Protein AF-A0A5C7GR73-F1 (afdb_monomer_lite)

Foldseek 3Di:
DDPVVVPDDDDDDPDQLVQLQCCLVVVDPNDDGDHDPVSCVVSVHDDPDPPNDDD

Secondary structure (DSSP, 8-state):
--GGGTTPPP---S-HHHHHHHHHHH--TT------HHHHHHHT---S-S-----

InterPro domains:
  IPR001086 Prephenate dehydratase [PF00800] (6-53)
  IPR001086 Prephenate dehydratase [PS51171] (1-55)

Organism: NCBI:txid1000413

pLDDT: mean 87.57, std 8.8, range [55.56, 94.94]

Sequence (55 aa):
MTLSKLGIIRVSADDTAGAAQKVASSGEIDTGAVASARTAKIYGLDVLAEKIQVL

Structure (mmCIF, N/CA/C/O backbone):
data_AF-A0A5C7GR73-F1
#
_entry.id   AF-A0A5C7GR73-F1
#
loop_
_atom_site.group_PDB
_atom_site.id
_atom_site.type_symbol
_atom_site.label_atom_id
_atom_site.label_alt_id
_atom_site.label_comp_id
_atom_site.label_asym_id
_atom_site.label_entity_id
_atom_site.label_seq_id
_atom_site.pdbx_PDB_ins_code
_atom_site.Cartn_x
_atom_site.Cartn_y
_atom_site.Cartn_z
_atom_site.occupancy
_atom_site.B_iso_or_equiv
_atom_site.auth_seq_id
_atom_site.auth_comp_id
_atom_site.auth_asym_id
_atom_site.auth_atom_id
_atom_site.pdbx_PDB_model_num
ATOM 1 N N . MET A 1 1 ? -6.652 0.014 -13.148 1.00 55.56 1 MET A N 1
ATOM 2 C CA . MET A 1 1 ? -7.732 0.789 -12.491 1.00 55.56 1 MET A CA 1
ATOM 3 C C . MET A 1 1 ? -7.153 2.116 -12.030 1.00 55.56 1 MET A C 1
ATOM 5 O O . MET A 1 1 ? -6.060 2.110 -11.488 1.00 55.56 1 MET A O 1
ATOM 9 N N . THR A 1 2 ? -7.835 3.238 -12.252 1.00 64.75 2 THR A N 1
ATOM 10 C CA . THR A 1 2 ? -7.387 4.560 -11.782 1.00 64.75 2 THR A CA 1
ATOM 11 C C . THR A 1 2 ? -7.885 4.822 -10.361 1.00 64.75 2 THR A C 1
ATOM 13 O O . THR A 1 2 ? -9.080 4.681 -10.102 1.00 64.75 2 THR A O 1
ATOM 16 N N . LEU A 1 3 ? -7.000 5.274 -9.458 1.00 71.75 3 LEU A N 1
ATOM 17 C CA . LEU A 1 3 ? -7.349 5.629 -8.066 1.00 71.75 3 LEU A CA 1
ATOM 18 C C . LEU A 1 3 ? -8.536 6.602 -7.971 1.00 71.75 3 LEU A C 1
ATOM 20 O O . LEU A 1 3 ? -9.303 6.577 -7.017 1.00 71.75 3 LEU A O 1
ATOM 24 N N . SER A 1 4 ? -8.717 7.441 -8.991 1.00 71.69 4 SER A N 1
ATOM 25 C CA . SER A 1 4 ? -9.804 8.421 -9.108 1.00 71.69 4 SER A CA 1
ATOM 26 C C . SER A 1 4 ? -11.203 7.804 -9.048 1.00 71.69 4 SER A C 1
ATOM 28 O O . SER A 1 4 ? -12.163 8.510 -8.768 1.00 71.69 4 SER A O 1
ATOM 30 N N . LYS A 1 5 ? -11.326 6.505 -9.334 1.00 74.19 5 LYS A N 1
ATOM 31 C CA . LYS A 1 5 ? -12.608 5.805 -9.437 1.00 74.19 5 LYS A CA 1
ATOM 32 C C . LYS A 1 5 ? -12.993 5.045 -8.163 1.00 74.19 5 LYS A C 1
ATOM 34 O O . LYS A 1 5 ? -14.054 4.437 -8.135 1.00 74.19 5 LYS A O 1
ATOM 39 N N . LEU A 1 6 ? -12.140 5.080 -7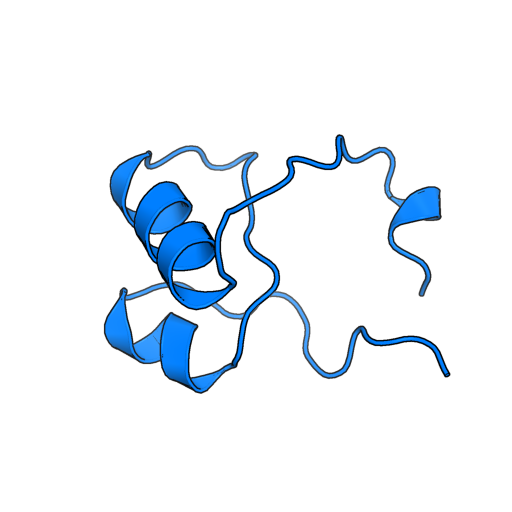.135 1.00 76.12 6 LEU A N 1
ATOM 40 C CA . LEU A 1 6 ? -12.302 4.322 -5.889 1.00 76.12 6 LEU A CA 1
ATOM 41 C C . LEU A 1 6 ? -12.955 5.126 -4.750 1.00 76.12 6 LEU A C 1
ATOM 43 O O . LEU A 1 6 ? -13.098 4.595 -3.658 1.00 76.12 6 LEU A O 1
ATOM 47 N N . GLY A 1 7 ? -13.333 6.393 -4.968 1.00 83.25 7 GLY A N 1
ATOM 48 C CA . GLY A 1 7 ? -13.947 7.224 -3.917 1.00 83.25 7 GLY A CA 1
ATOM 49 C C . GLY A 1 7 ? -13.008 7.571 -2.752 1.00 83.25 7 GLY A C 1
ATOM 50 O O . GLY A 1 7 ? -13.469 7.990 -1.698 1.00 83.25 7 GLY A O 1
ATOM 51 N N . ILE A 1 8 ? -11.699 7.395 -2.942 1.00 85.12 8 ILE A N 1
ATOM 52 C CA . ILE A 1 8 ? -10.660 7.630 -1.934 1.00 85.12 8 ILE A CA 1
ATOM 53 C C . ILE A 1 8 ? -10.175 9.081 -1.924 1.00 85.12 8 ILE A C 1
ATOM 55 O O . ILE A 1 8 ? -10.034 9.721 -2.973 1.00 85.12 8 ILE A O 1
ATOM 59 N N . ILE A 1 9 ? -9.844 9.570 -0.730 1.00 88.31 9 ILE A N 1
ATOM 60 C CA . ILE A 1 9 ? -9.176 10.857 -0.531 1.00 88.31 9 ILE A CA 1
ATOM 61 C C . ILE A 1 9 ? -7.678 10.660 -0.775 1.00 88.31 9 ILE A C 1
ATOM 63 O O . ILE A 1 9 ? -7.066 9.732 -0.252 1.00 88.31 9 ILE A O 1
ATOM 67 N N . ARG A 1 10 ? -7.072 11.525 -1.594 1.00 88.31 10 ARG A N 1
ATOM 68 C CA . ARG A 1 10 ? -5.626 11.483 -1.842 1.00 88.31 10 ARG A CA 1
ATOM 69 C C . ARG A 1 10 ? -4.915 12.374 -0.841 1.00 88.31 10 ARG A C 1
ATOM 71 O O . ARG A 1 10 ? -5.190 13.570 -0.790 1.00 88.31 10 ARG A O 1
ATOM 78 N N . VAL A 1 11 ? -3.974 11.794 -0.109 1.00 89.44 11 VAL A N 1
ATOM 79 C CA . VAL A 1 11 ? -3.121 12.513 0.834 1.00 89.44 11 VAL A CA 1
ATOM 80 C C . VAL A 1 11 ? -1.704 12.538 0.281 1.00 89.44 11 VAL A C 1
ATOM 82 O O . VAL A 1 11 ? -1.136 11.497 -0.049 1.00 89.44 11 VA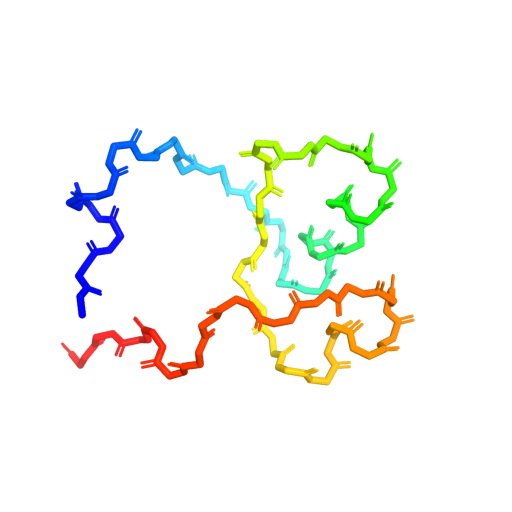L A O 1
ATOM 85 N N . SER A 1 12 ? -1.146 13.737 0.146 1.00 88.38 12 SER A N 1
ATOM 86 C CA . SER A 1 12 ? 0.247 13.922 -0.251 1.00 88.38 12 SER A CA 1
ATOM 87 C C . SER A 1 12 ? 1.167 13.498 0.893 1.00 88.38 12 SER A C 1
ATOM 89 O O . SER A 1 12 ? 0.946 13.879 2.041 1.00 88.38 12 SER A O 1
ATOM 91 N N . ALA A 1 13 ? 2.214 12.745 0.577 1.00 89.75 13 ALA A N 1
ATOM 92 C CA . ALA A 1 13 ? 3.275 12.392 1.511 1.00 89.75 13 ALA A CA 1
ATOM 93 C C . ALA A 1 13 ? 4.626 12.830 0.940 1.00 89.75 13 ALA A C 1
ATOM 95 O O . ALA A 1 13 ? 4.787 12.875 -0.280 1.00 89.75 13 ALA A O 1
ATOM 96 N N . ASP A 1 14 ? 5.577 13.133 1.823 1.00 90.00 14 ASP A N 1
ATOM 97 C CA . ASP A 1 14 ? 6.931 13.555 1.450 1.00 90.00 14 ASP A CA 1
ATOM 98 C C . ASP A 1 14 ? 7.650 12.490 0.610 1.00 90.00 14 ASP A C 1
ATOM 100 O O . ASP A 1 14 ? 8.303 12.800 -0.385 1.00 90.00 14 ASP A O 1
ATOM 104 N N . ASP A 1 15 ? 7.475 11.219 0.976 1.00 92.38 15 ASP A N 1
ATOM 105 C CA . ASP A 1 15 ? 7.988 10.076 0.236 1.00 92.38 15 ASP A CA 1
ATOM 106 C C . ASP A 1 15 ? 7.101 8.828 0.427 1.00 92.38 15 ASP A C 1
ATOM 108 O O . ASP A 1 15 ? 6.248 8.753 1.317 1.00 92.38 15 ASP A O 1
ATOM 112 N N . THR A 1 16 ? 7.290 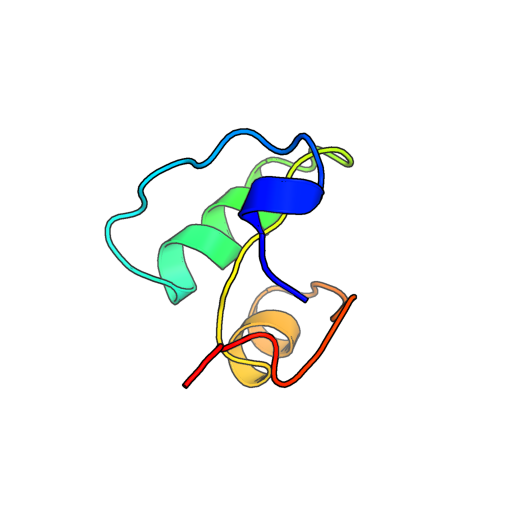7.826 -0.436 1.00 91.88 16 THR A N 1
ATOM 113 C CA . THR A 1 16 ? 6.460 6.607 -0.437 1.00 91.88 16 THR A CA 1
ATOM 114 C C . THR A 1 16 ? 6.735 5.672 0.745 1.00 91.88 16 THR A C 1
ATOM 116 O O . THR A 1 16 ? 5.829 4.967 1.190 1.00 91.88 16 THR A O 1
ATOM 119 N N . ALA A 1 17 ? 7.959 5.654 1.280 1.00 92.69 17 ALA A N 1
ATOM 120 C CA . ALA A 1 17 ? 8.300 4.840 2.443 1.00 92.69 17 ALA A CA 1
ATOM 121 C C . ALA A 1 17 ? 7.753 5.462 3.733 1.00 92.69 17 ALA A C 1
ATOM 123 O O . ALA A 1 17 ? 7.127 4.760 4.526 1.00 92.69 17 ALA A O 1
ATOM 124 N N . GLY A 1 18 ? 7.891 6.779 3.887 1.00 92.19 18 GLY A N 1
ATOM 125 C CA . GLY A 1 18 ? 7.291 7.572 4.950 1.00 92.19 18 GLY A CA 1
ATOM 126 C C . GLY A 1 18 ? 5.766 7.493 4.940 1.00 92.19 18 GLY A C 1
ATOM 127 O O . GLY A 1 18 ? 5.161 7.399 6.004 1.00 92.19 18 GLY A O 1
ATOM 128 N N . ALA A 1 19 ? 5.129 7.434 3.763 1.00 94.00 19 ALA A N 1
ATOM 129 C CA . ALA A 1 19 ? 3.690 7.177 3.662 1.00 94.00 19 ALA A CA 1
ATOM 130 C C . ALA A 1 19 ? 3.307 5.822 4.280 1.00 94.00 19 ALA A C 1
ATOM 132 O O . ALA A 1 19 ? 2.416 5.759 5.124 1.00 94.00 19 ALA A O 1
ATOM 133 N N . ALA A 1 20 ? 4.008 4.747 3.913 1.00 94.81 20 ALA A N 1
ATOM 134 C CA . ALA A 1 20 ? 3.759 3.420 4.474 1.00 94.81 20 ALA A CA 1
ATOM 135 C C . ALA A 1 20 ? 4.042 3.361 5.983 1.00 94.81 20 ALA A C 1
ATOM 137 O O . ALA A 1 20 ? 3.255 2.788 6.730 1.00 94.81 20 ALA A O 1
ATOM 138 N N . GLN A 1 21 ? 5.116 4.004 6.447 1.00 94.25 21 GLN A N 1
ATOM 139 C CA . GLN A 1 21 ? 5.422 4.103 7.873 1.00 94.25 21 GLN A CA 1
ATOM 140 C C . GLN A 1 21 ? 4.312 4.824 8.646 1.00 94.25 21 GLN A C 1
ATOM 142 O O . GLN A 1 21 ? 3.925 4.367 9.722 1.00 94.25 21 GLN A O 1
ATOM 147 N N . LYS A 1 22 ? 3.797 5.939 8.109 1.00 94.00 22 LYS A N 1
ATOM 148 C CA . LYS A 1 22 ? 2.693 6.694 8.716 1.00 94.00 22 LYS A CA 1
ATOM 149 C C . LYS A 1 22 ? 1.442 5.831 8.828 1.00 94.00 22 LYS A C 1
ATOM 151 O O . LYS A 1 22 ? 0.868 5.778 9.907 1.00 94.00 22 LYS A O 1
ATOM 156 N N . VAL A 1 23 ? 1.077 5.099 7.772 1.00 93.88 23 VAL A N 1
ATOM 157 C CA . VAL A 1 23 ? -0.067 4.171 7.802 1.00 93.88 23 VAL A CA 1
ATOM 158 C C . VAL A 1 23 ? 0.128 3.087 8.860 1.00 93.88 23 VAL A C 1
ATOM 160 O O . VAL A 1 23 ? -0.727 2.932 9.729 1.00 93.88 23 VAL A O 1
ATOM 163 N N . ALA A 1 24 ? 1.287 2.425 8.867 1.00 93.19 24 ALA A N 1
ATOM 164 C CA . ALA A 1 24 ? 1.610 1.399 9.859 1.00 93.19 24 ALA A CA 1
ATOM 165 C C . ALA A 1 24 ? 1.578 1.927 11.303 1.00 93.19 24 ALA A C 1
ATOM 167 O O . ALA A 1 24 ? 1.195 1.202 12.215 1.00 93.19 24 ALA A O 1
ATOM 168 N N . SER A 1 25 ? 1.958 3.191 11.509 1.00 93.31 25 SER A N 1
ATOM 169 C CA . SER A 1 25 ? 1.971 3.829 12.831 1.00 93.31 25 SER A CA 1
ATOM 170 C C . SER A 1 25 ? 0.605 4.389 13.244 1.00 93.31 25 SER A C 1
ATOM 172 O O . SER A 1 25 ? 0.345 4.513 14.436 1.00 93.31 25 SER A O 1
ATOM 174 N N . SER A 1 26 ? -0.255 4.743 12.281 1.00 91.94 26 SER A N 1
ATOM 175 C CA . SER A 1 26 ? -1.605 5.268 12.535 1.00 91.94 26 SER A CA 1
ATOM 176 C C . SER A 1 26 ? -2.574 4.188 13.023 1.00 91.94 26 SER A C 1
ATOM 178 O O . SER A 1 26 ? -3.405 4.461 13.883 1.00 91.94 26 SER A O 1
ATOM 180 N N . GLY A 1 27 ? -2.459 2.962 12.492 1.00 85.31 27 GLY A N 1
ATOM 181 C CA . GLY A 1 27 ? -3.382 1.860 12.783 1.00 85.31 27 GLY A CA 1
ATOM 182 C C . GLY A 1 27 ? -4.795 2.040 12.209 1.00 85.31 27 GLY A C 1
ATOM 183 O O . GLY A 1 27 ? -5.686 1.258 12.537 1.00 85.31 27 GLY A O 1
ATOM 184 N N . GLU A 1 28 ? -5.013 3.053 11.369 1.00 89.00 28 GLU A N 1
ATOM 185 C CA . GLU A 1 28 ? -6.294 3.317 10.716 1.00 89.00 28 GLU A CA 1
ATOM 186 C C . GLU A 1 28 ? -6.567 2.282 9.617 1.00 89.00 28 GLU A C 1
ATOM 188 O O . GLU A 1 28 ? -5.764 2.088 8.706 1.00 89.00 28 GLU A O 1
ATOM 193 N N . ILE A 1 29 ? -7.715 1.606 9.699 1.00 87.25 29 ILE A N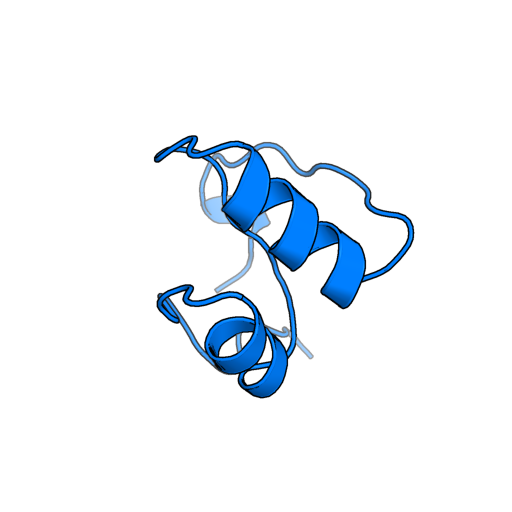 1
ATOM 194 C CA . ILE A 1 29 ? -8.108 0.547 8.753 1.00 87.25 29 ILE A CA 1
ATOM 195 C C . ILE A 1 29 ? -8.635 1.089 7.417 1.00 87.25 29 ILE A C 1
ATOM 197 O O . ILE A 1 29 ? -8.712 0.352 6.436 1.00 87.25 29 ILE A O 1
ATOM 201 N N . ASP A 1 30 ? -9.023 2.360 7.380 1.00 90.75 30 ASP A N 1
ATOM 202 C CA . ASP A 1 30 ? -9.515 3.083 6.207 1.00 90.75 30 ASP A CA 1
ATOM 203 C C . ASP A 1 30 ? -8.405 3.840 5.460 1.00 90.75 30 ASP A C 1
ATOM 205 O O . ASP A 1 30 ? -8.647 4.390 4.382 1.00 90.75 30 ASP A O 1
ATOM 209 N N . THR A 1 31 ? -7.174 3.800 5.975 1.00 92.19 31 THR A N 1
ATOM 210 C CA . THR A 1 31 ? -6.016 4.472 5.386 1.00 92.19 31 THR A CA 1
ATOM 211 C C . THR A 1 31 ? -5.050 3.458 4.770 1.00 92.19 31 THR A C 1
ATOM 213 O O . THR A 1 31 ? -4.660 2.466 5.379 1.00 92.19 31 THR A O 1
ATOM 216 N N . GLY A 1 32 ? -4.617 3.723 3.534 1.00 92.31 32 GLY A N 1
ATOM 217 C CA . GLY A 1 32 ? -3.628 2.916 2.816 1.00 92.31 32 GLY A CA 1
ATOM 218 C C . GLY A 1 32 ? -2.494 3.760 2.238 1.00 92.31 32 GLY A C 1
ATOM 219 O O . GLY A 1 32 ? -2.631 4.969 2.053 1.00 92.31 32 GLY A O 1
ATOM 220 N N . ALA A 1 33 ? -1.368 3.118 1.921 1.00 93.50 33 ALA A N 1
ATOM 221 C CA . ALA A 1 33 ? -0.212 3.769 1.306 1.00 93.50 33 ALA A CA 1
ATOM 222 C C . ALA A 1 33 ? 0.100 3.180 -0.073 1.00 93.50 33 ALA A C 1
ATOM 224 O O . ALA A 1 33 ? 0.072 1.966 -0.272 1.00 93.50 33 ALA A O 1
ATOM 225 N N . VAL A 1 34 ? 0.464 4.049 -1.018 1.00 91.62 34 VAL A N 1
ATOM 226 C CA . VAL A 1 34 ? 1.034 3.640 -2.307 1.00 91.62 34 VAL A CA 1
ATOM 227 C C . VAL A 1 34 ? 2.552 3.655 -2.180 1.00 91.62 34 VAL A C 1
ATOM 229 O O . VAL A 1 34 ? 3.169 4.716 -2.111 1.00 91.62 34 VAL A O 1
ATOM 232 N N . ALA A 1 35 ? 3.151 2.469 -2.135 1.00 92.75 35 ALA A N 1
ATOM 233 C CA . ALA A 1 35 ? 4.586 2.299 -1.949 1.00 92.75 35 ALA A CA 1
ATOM 234 C C . ALA A 1 35 ? 5.103 1.038 -2.652 1.00 92.75 35 ALA A C 1
ATOM 236 O O . ALA A 1 35 ? 4.354 0.292 -3.283 1.00 92.75 35 ALA A O 1
ATOM 237 N N . SER A 1 36 ? 6.410 0.795 -2.544 1.00 91.56 36 SER A N 1
ATOM 238 C CA . SER A 1 36 ? 7.012 -0.438 -3.049 1.00 91.56 36 SER A CA 1
ATOM 239 C C . SER A 1 36 ? 6.582 -1.652 -2.217 1.00 91.56 36 SER A C 1
ATOM 241 O O . SER A 1 36 ? 6.443 -1.555 -0.997 1.00 91.56 36 SER A O 1
ATOM 243 N N . ALA A 1 37 ? 6.475 -2.830 -2.841 1.00 90.06 37 ALA A N 1
ATOM 244 C CA . ALA A 1 37 ? 6.176 -4.078 -2.127 1.00 90.06 37 ALA A CA 1
ATOM 245 C C . ALA A 1 37 ? 7.206 -4.398 -1.022 1.00 90.06 37 ALA A C 1
ATOM 247 O O . ALA A 1 37 ? 6.879 -4.994 0.002 1.00 90.06 37 ALA A O 1
ATOM 248 N N . ARG A 1 38 ? 8.459 -3.945 -1.183 1.00 91.75 38 ARG A N 1
ATOM 249 C CA . ARG A 1 38 ? 9.500 -4.077 -0.152 1.00 91.75 38 ARG A CA 1
ATOM 250 C C . ARG A 1 38 ? 9.136 -3.312 1.121 1.00 91.75 38 ARG A C 1
ATOM 252 O O . ARG A 1 38 ? 9.404 -3.794 2.216 1.00 91.75 38 ARG A O 1
ATOM 259 N N . THR A 1 39 ? 8.533 -2.138 0.972 1.00 92.19 39 THR A N 1
ATOM 260 C CA . THR A 1 39 ? 8.143 -1.260 2.076 1.00 92.19 39 THR A CA 1
ATOM 261 C C . THR A 1 39 ? 7.090 -1.918 2.968 1.00 92.19 39 THR A C 1
ATOM 263 O O . THR A 1 39 ? 7.188 -1.829 4.189 1.00 92.19 39 THR A O 1
ATOM 266 N N . ALA A 1 40 ? 6.146 -2.652 2.372 1.00 92.31 40 ALA A N 1
ATOM 267 C CA . ALA A 1 40 ? 5.137 -3.403 3.113 1.00 92.31 40 ALA A CA 1
ATOM 268 C C . ALA A 1 40 ? 5.780 -4.420 4.074 1.00 92.31 40 ALA A C 1
ATOM 270 O O . ALA A 1 40 ? 5.460 -4.447 5.258 1.00 92.31 40 ALA A O 1
ATOM 271 N N . LYS A 1 41 ? 6.799 -5.157 3.609 1.00 92.44 41 LYS A N 1
ATOM 272 C CA . LYS A 1 41 ? 7.544 -6.115 4.444 1.00 92.44 41 LYS A CA 1
ATOM 273 C C . LYS A 1 41 ? 8.333 -5.455 5.582 1.00 92.44 41 LYS A C 1
ATOM 275 O O . LYS A 1 41 ? 8.473 -6.058 6.639 1.00 92.44 41 LYS A O 1
ATOM 280 N N . ILE A 1 42 ? 8.863 -4.248 5.370 1.00 94.94 42 ILE A N 1
ATOM 281 C CA . ILE A 1 42 ? 9.635 -3.515 6.390 1.00 94.94 42 ILE A CA 1
ATOM 282 C C . ILE A 1 42 ? 8.728 -3.055 7.535 1.00 94.94 42 ILE A C 1
ATOM 284 O O . ILE A 1 42 ? 9.119 -3.161 8.693 1.00 94.94 42 ILE A O 1
ATOM 288 N N . TYR A 1 43 ? 7.527 -2.570 7.216 1.00 93.69 43 TYR A N 1
ATOM 289 C CA . TYR A 1 43 ? 6.602 -2.014 8.208 1.00 93.69 43 TYR A CA 1
ATOM 290 C C . TYR A 1 43 ? 5.492 -2.979 8.645 1.00 93.69 43 TYR A C 1
ATOM 292 O O . TYR A 1 43 ? 4.607 -2.575 9.391 1.00 93.69 43 TYR A O 1
ATOM 300 N N . GLY A 1 44 ? 5.533 -4.243 8.210 1.00 92.75 44 GLY A N 1
ATOM 301 C CA . GLY A 1 44 ? 4.543 -5.255 8.594 1.00 92.75 44 GLY A CA 1
ATOM 302 C C . GLY A 1 44 ? 3.140 -4.993 8.038 1.00 92.75 44 GLY A C 1
ATOM 303 O O . GLY A 1 44 ? 2.159 -5.312 8.698 1.00 92.75 44 GLY A O 1
ATOM 304 N N . LEU A 1 45 ? 3.048 -4.387 6.852 1.00 93.56 45 LEU A N 1
ATOM 305 C CA . LEU A 1 45 ? 1.788 -4.127 6.155 1.00 93.56 45 LEU A CA 1
ATOM 306 C C . LEU A 1 45 ? 1.488 -5.218 5.125 1.00 93.56 45 LEU A C 1
ATOM 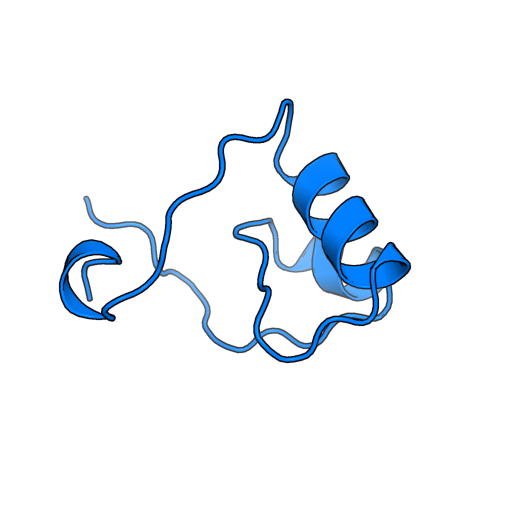308 O O . LEU A 1 45 ? 2.402 -5.794 4.530 1.00 93.56 45 LEU A O 1
ATOM 312 N N . ASP A 1 46 ? 0.202 -5.406 4.838 1.00 93.25 46 ASP A N 1
ATOM 313 C CA . ASP A 1 46 ? -0.268 -6.271 3.760 1.00 93.25 46 ASP A CA 1
ATOM 314 C C . ASP A 1 46 ? -0.399 -5.514 2.432 1.00 93.25 46 ASP A C 1
ATOM 316 O O . ASP A 1 46 ? -0.818 -4.355 2.369 1.00 93.25 46 ASP A O 1
ATOM 320 N N . VAL A 1 47 ? -0.055 -6.189 1.334 1.00 92.81 47 VAL A N 1
ATOM 321 C CA . VAL A 1 47 ? -0.203 -5.643 -0.020 1.00 92.81 47 VAL A CA 1
ATOM 322 C C . VAL A 1 47 ? -1.592 -5.984 -0.552 1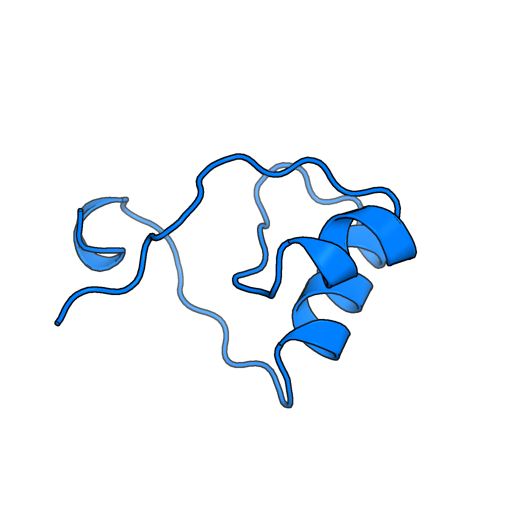.00 92.81 47 VAL A C 1
ATOM 324 O O . VAL A 1 47 ? -1.870 -7.131 -0.887 1.00 92.81 47 VAL A O 1
ATOM 327 N N . LEU A 1 48 ? -2.454 -4.972 -0.674 1.00 90.31 48 LEU A N 1
ATOM 328 C CA . LEU A 1 48 ? -3.823 -5.147 -1.183 1.00 90.31 48 LEU A CA 1
ATOM 329 C C . LEU A 1 48 ? -3.893 -5.249 -2.714 1.00 90.31 48 LEU A C 1
ATOM 331 O O . LEU A 1 48 ? -4.785 -5.898 -3.257 1.00 90.31 48 LEU A O 1
ATOM 335 N N . ALA A 1 49 ? -2.978 -4.583 -3.422 1.00 89.12 49 ALA A N 1
ATOM 336 C CA . ALA A 1 49 ? -2.907 -4.595 -4.879 1.00 89.12 49 ALA A CA 1
ATOM 337 C C . ALA A 1 49 ? -1.489 -4.273 -5.367 1.00 89.12 49 ALA A C 1
ATOM 339 O O . ALA A 1 49 ? -0.820 -3.388 -4.834 1.00 89.12 49 ALA A O 1
ATOM 340 N N . GLU A 1 50 ? -1.054 -4.945 -6.432 1.00 90.25 50 GLU A N 1
ATOM 341 C CA . GLU A 1 50 ? 0.240 -4.716 -7.080 1.00 90.25 50 GLU A CA 1
ATOM 342 C C . GLU A 1 50 ? 0.073 -4.072 -8.462 1.00 90.25 50 GLU A C 1
ATOM 344 O O . GLU A 1 50 ? -0.976 -4.185 -9.095 1.00 90.25 50 GLU A O 1
ATOM 349 N N . LYS A 1 51 ? 1.133 -3.413 -8.956 1.00 86.81 51 LYS A N 1
ATOM 350 C CA . LYS A 1 51 ? 1.198 -2.828 -10.313 1.00 86.81 51 LYS A CA 1
ATOM 351 C C . LYS A 1 51 ? 0.028 -1.881 -10.633 1.00 86.81 51 LYS A C 1
ATOM 353 O O . LYS A 1 51 ? -0.514 -1.886 -11.733 1.00 86.81 51 LYS A O 1
ATOM 358 N N . ILE A 1 52 ? -0.338 -1.038 -9.666 1.00 84.94 52 ILE A N 1
ATOM 359 C CA . ILE A 1 52 ? -1.466 -0.096 -9.776 1.00 84.94 52 ILE A CA 1
ATOM 360 C C . ILE A 1 52 ? -1.149 1.186 -10.571 1.00 84.94 52 ILE A C 1
ATOM 362 O O . ILE A 1 52 ? -2.041 2.006 -10.787 1.00 84.94 52 ILE A O 1
ATOM 366 N N . GLN A 1 53 ? 0.104 1.373 -10.997 1.00 80.56 53 GLN A N 1
ATOM 367 C CA . GLN A 1 53 ? 0.507 2.470 -11.876 1.00 80.56 53 GLN A CA 1
ATOM 368 C C . GLN A 1 53 ? -0.224 2.362 -13.222 1.00 80.56 53 GLN A C 1
ATOM 370 O O . GLN A 1 53 ? -0.211 1.314 -13.864 1.00 80.56 53 GLN A O 1
ATOM 375 N N . VAL A 1 54 ? -0.824 3.466 -13.662 1.00 72.69 54 VAL A N 1
ATOM 376 C CA . VAL A 1 54 ? -1.293 3.638 -15.043 1.00 72.69 54 VAL A CA 1
ATOM 377 C C . VAL A 1 54 ? -0.174 4.257 -15.882 1.00 72.69 54 VAL A C 1
ATOM 379 O O . VAL A 1 54 ? 0.548 5.121 -15.383 1.00 72.69 54 VAL A O 1
ATOM 382 N N . LEU A 1 55 ? -0.008 3.749 -17.107 1.00 60.81 55 LEU A N 1
ATOM 383 C CA . LEU A 1 55 ? 0.875 4.308 -18.138 1.00 60.81 55 LEU A CA 1
ATOM 384 C C . LEU A 1 55 ? 0.420 5.709 -18.557 1.00 60.81 55 LEU A C 1
ATOM 386 O O . LEU A 1 55 ? -0.814 5.928 -18.599 1.00 60.81 55 LEU A O 1
#

Radius of gyration: 11.07 Å; chains: 1; bounding box: 24×20×31 Å